Protein AF-A0A1M7AQN4-F1 (afdb_monomer_lite)

pLDDT: mean 82.28, std 15.38, range [51.19, 97.12]

Radius of gyration: 15.23 Å; chains: 1; bounding box: 36×25×39 Å

Secondary structure (DSSP, 8-state):
-HHHHHHHHHHHHTS------HHHHHHHHHHH-HHHHHHHHHHTT--HHHHHHHHTTT-

Sequence (59 aa):
MIRACVVVAALLVSYPANAVPCWVVRKAVSQYGEAAVESWARSKGFSEREIEKARRCLR

Structure (mmCIF, N/CA/C/O backbone):
data_AF-A0A1M7AQN4-F1
#
_entry.id   AF-A0A1M7AQN4-F1
#
loop_
_atom_site.group_PDB
_atom_site.id
_atom_site.type_symbol
_atom_site.label_atom_id
_atom_site.label_alt_id
_atom_site.label_comp_id
_atom_site.label_asym_id
_atom_site.label_entity_id
_atom_site.label_seq_id
_atom_site.pdbx_PDB_ins_code
_atom_site.Cartn_x
_atom_site.Cartn_y
_atom_site.Cartn_z
_atom_site.occupancy
_atom_site.B_iso_or_equiv
_atom_site.auth_seq_id
_atom_site.auth_comp_id
_atom_site.auth_asym_id
_atom_site.auth_atom_id
_atom_site.pdbx_PDB_model_num
ATOM 1 N N . MET A 1 1 ? 20.466 -11.867 -31.907 1.00 60.53 1 MET A N 1
ATOM 2 C CA . MET A 1 1 ? 18.986 -11.787 -31.912 1.00 60.53 1 MET A CA 1
ATOM 3 C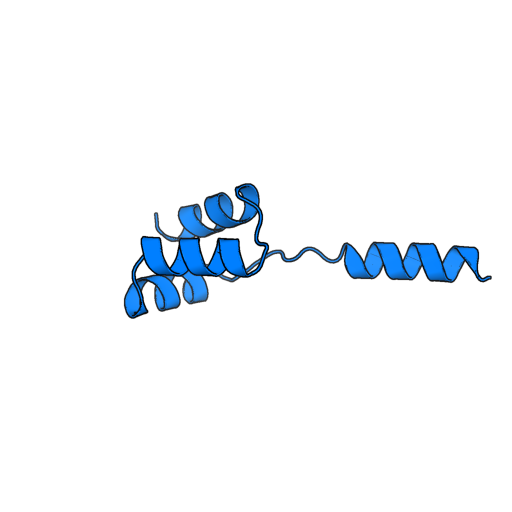 C . MET A 1 1 ? 18.379 -12.241 -30.583 1.00 60.53 1 MET A C 1
ATOM 5 O O . MET A 1 1 ? 17.693 -11.442 -29.969 1.00 60.53 1 MET A O 1
ATOM 9 N N . ILE A 1 2 ? 18.731 -13.424 -30.057 1.00 65.00 2 ILE A N 1
ATOM 10 C CA . ILE A 1 2 ? 18.231 -13.946 -28.760 1.00 65.00 2 ILE A CA 1
ATOM 11 C C . ILE A 1 2 ? 18.468 -12.977 -27.580 1.00 65.00 2 ILE A C 1
ATOM 13 O O . ILE A 1 2 ? 17.561 -12.723 -26.796 1.00 65.00 2 ILE A O 1
ATOM 17 N N . ARG A 1 3 ? 19.655 -12.355 -27.489 1.00 59.50 3 ARG A N 1
ATOM 18 C CA . ARG A 1 3 ? 19.975 -11.377 -26.427 1.00 59.50 3 ARG A CA 1
ATOM 19 C C . A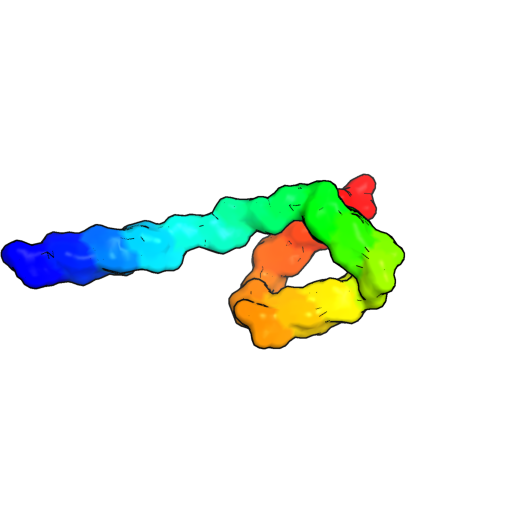RG A 1 3 ? 19.098 -10.118 -26.455 1.00 59.50 3 ARG A C 1
ATOM 21 O O . ARG A 1 3 ? 18.772 -9.598 -25.398 1.00 59.50 3 ARG A O 1
ATOM 28 N N . ALA A 1 4 ? 18.688 -9.656 -27.638 1.00 67.38 4 ALA A N 1
ATOM 29 C CA . ALA A 1 4 ? 17.817 -8.487 -27.764 1.00 67.38 4 ALA A CA 1
ATOM 30 C C . ALA A 1 4 ? 16.392 -8.804 -27.281 1.00 67.38 4 ALA A C 1
ATOM 32 O O . ALA A 1 4 ? 15.795 -8.003 -26.571 1.00 67.38 4 ALA A O 1
ATOM 33 N N . CYS A 1 5 ? 15.887 -10.006 -27.579 1.00 67.00 5 CYS A N 1
ATOM 34 C CA . CYS A 1 5 ? 14.580 -10.463 -27.106 1.00 67.00 5 CYS A CA 1
ATOM 35 C C . CYS A 1 5 ? 14.514 -10.570 -25.575 1.00 67.00 5 CYS A C 1
ATOM 37 O O . CYS A 1 5 ? 13.512 -10.176 -24.988 1.00 67.00 5 CYS A O 1
ATOM 39 N N . VAL A 1 6 ? 15.584 -11.041 -24.921 1.00 71.94 6 VAL A N 1
ATOM 40 C CA . VAL A 1 6 ? 15.644 -11.139 -23.449 1.00 71.94 6 VAL A CA 1
ATOM 41 C C . VAL A 1 6 ? 15.648 -9.755 -22.794 1.00 71.94 6 VAL A C 1
ATOM 43 O O . VAL A 1 6 ? 14.947 -9.546 -21.809 1.00 71.94 6 VAL A O 1
ATOM 46 N N . VAL A 1 7 ? 16.379 -8.789 -23.360 1.00 71.50 7 VAL A N 1
ATOM 47 C CA . VAL A 1 7 ? 16.410 -7.406 -22.851 1.00 71.50 7 VAL A CA 1
ATOM 48 C C . VAL A 1 7 ? 15.053 -6.722 -23.027 1.00 71.50 7 VAL A C 1
ATOM 50 O O . VAL A 1 7 ? 14.560 -6.104 -22.090 1.00 71.50 7 VAL A O 1
ATOM 53 N N . VAL A 1 8 ? 14.405 -6.880 -24.184 1.00 69.94 8 VAL A N 1
ATOM 54 C CA . VAL A 1 8 ? 13.060 -6.331 -24.426 1.00 69.94 8 VAL A CA 1
ATOM 55 C C . VAL A 1 8 ? 12.024 -6.975 -23.501 1.00 69.94 8 VAL A C 1
ATOM 57 O O . VAL A 1 8 ? 11.220 -6.262 -22.912 1.00 69.94 8 VAL A O 1
ATOM 60 N N . ALA A 1 9 ? 12.073 -8.293 -23.292 1.00 66.88 9 ALA A N 1
ATOM 61 C CA . ALA A 1 9 ? 11.185 -8.974 -22.350 1.00 66.88 9 ALA A CA 1
ATOM 62 C C . ALA A 1 9 ? 11.405 -8.513 -20.897 1.00 66.88 9 ALA A C 1
ATOM 64 O O . ALA A 1 9 ? 10.438 -8.265 -20.184 1.00 66.88 9 ALA A O 1
ATOM 65 N N . ALA A 1 10 ? 12.656 -8.319 -20.465 1.00 64.25 10 ALA A N 1
ATOM 66 C CA . ALA A 1 10 ? 12.972 -7.794 -19.134 1.00 64.25 10 ALA 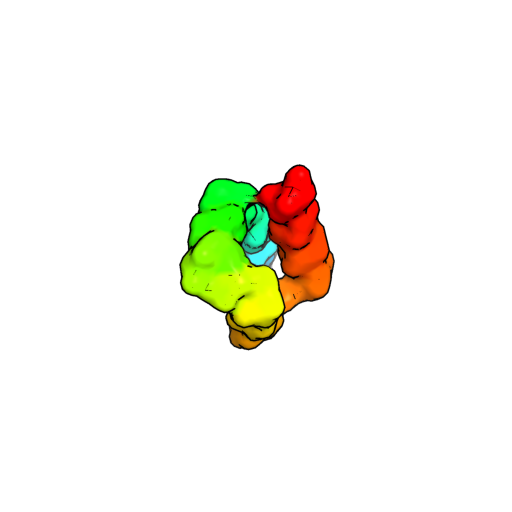A CA 1
ATOM 67 C C . ALA A 1 10 ? 12.502 -6.339 -18.944 1.00 64.25 10 ALA A C 1
ATOM 69 O O . ALA A 1 10 ? 12.030 -5.975 -17.867 1.00 64.25 10 ALA A O 1
ATOM 70 N N . LEU A 1 11 ? 12.574 -5.515 -19.993 1.00 61.22 11 LEU A N 1
ATOM 71 C CA . LEU A 1 11 ? 12.042 -4.150 -19.988 1.00 61.22 11 LEU A CA 1
ATOM 72 C C . LEU A 1 11 ? 10.506 -4.130 -19.980 1.00 61.22 11 LEU A C 1
ATOM 74 O O . LEU A 1 11 ? 9.919 -3.286 -19.311 1.00 61.22 11 LEU A O 1
ATOM 78 N N . LEU A 1 12 ? 9.852 -5.086 -20.650 1.00 55.47 12 LEU A N 1
ATOM 79 C CA . LEU A 1 12 ? 8.396 -5.264 -20.609 1.00 55.47 12 LEU A CA 1
ATOM 80 C C . LEU A 1 12 ? 7.902 -5.759 -19.237 1.00 55.47 12 LEU A C 1
ATOM 82 O O . LEU A 1 12 ? 6.869 -5.301 -18.766 1.00 55.47 12 LEU A O 1
ATOM 86 N N . VAL A 1 13 ? 8.661 -6.620 -18.551 1.00 55.69 13 VAL A N 1
ATOM 87 C CA . VAL A 1 13 ? 8.396 -7.018 -17.149 1.00 55.69 13 VAL A CA 1
ATOM 88 C C . VAL A 1 13 ? 8.675 -5.869 -16.169 1.00 55.69 13 VAL A C 1
ATOM 90 O O . VAL A 1 13 ? 8.115 -5.830 -15.078 1.00 55.69 13 VAL A O 1
ATOM 93 N N . SER A 1 14 ? 9.497 -4.900 -16.582 1.00 51.19 14 SER A N 1
ATOM 94 C CA . SER A 1 14 ? 9.766 -3.656 -15.852 1.00 51.19 14 SER A CA 1
ATOM 95 C C . SER A 1 14 ? 8.765 -2.539 -16.175 1.00 51.19 14 SER A C 1
ATOM 97 O O . SER A 1 14 ? 8.948 -1.421 -15.685 1.00 51.19 14 SER A O 1
ATOM 99 N N . TYR A 1 15 ? 7.706 -2.805 -16.964 1.00 52.56 15 TYR A N 1
ATOM 100 C CA . TYR A 1 15 ? 6.552 -1.904 -16.996 1.00 52.56 15 TYR A CA 1
ATOM 101 C C . TYR A 1 15 ? 6.052 -1.817 -15.571 1.00 52.56 15 TYR A C 1
ATOM 103 O O . TYR A 1 15 ? 5.695 -2.837 -14.978 1.00 52.56 15 TYR A O 1
ATOM 111 N N . PRO A 1 16 ? 6.098 -0.628 -14.972 1.00 51.38 16 PRO A N 1
ATOM 112 C CA . PRO A 1 16 ? 5.879 -0.563 -13.563 1.00 51.38 16 PRO A CA 1
ATOM 113 C C . PRO A 1 16 ? 4.444 -0.994 -13.296 1.00 51.38 16 PRO A C 1
ATOM 115 O O . PRO A 1 16 ? 3.514 -0.507 -13.937 1.00 51.38 16 PRO A O 1
ATOM 118 N N . ALA A 1 17 ? 4.252 -1.782 -12.248 1.00 51.88 17 ALA A N 1
ATOM 119 C CA . ALA A 1 17 ? 2.984 -1.906 -11.538 1.00 51.88 17 ALA A CA 1
ATOM 120 C C . ALA A 1 17 ? 2.512 -0.554 -10.916 1.00 51.88 17 ALA A C 1
ATOM 122 O O . ALA A 1 17 ? 1.769 -0.509 -9.941 1.00 51.88 17 ALA A O 1
ATOM 123 N N . ASN A 1 18 ? 2.936 0.582 -11.490 1.00 55.81 18 ASN A N 1
ATOM 124 C CA . ASN A 1 18 ? 2.459 1.935 -11.255 1.00 55.81 18 ASN A CA 1
ATOM 125 C C . ASN A 1 18 ? 1.242 2.151 -12.174 1.00 55.81 18 ASN A C 1
ATOM 127 O O . ASN A 1 18 ? 1.385 2.167 -13.386 1.00 55.81 18 ASN A O 1
ATOM 131 N N . ALA A 1 19 ? 0.031 2.396 -11.709 1.00 64.62 19 ALA A N 1
ATOM 132 C CA . ALA A 1 19 ? -0.388 2.785 -10.386 1.00 64.62 19 ALA A CA 1
ATOM 133 C C . ALA A 1 19 ? -1.840 2.346 -10.239 1.00 64.62 19 ALA A C 1
ATOM 135 O O . ALA A 1 19 ? -2.672 2.699 -11.076 1.00 64.62 19 ALA A O 1
ATOM 136 N N . VAL A 1 20 ? -2.157 1.613 -9.171 1.00 76.19 20 VAL A N 1
ATOM 137 C CA . VAL A 1 20 ? -3.555 1.491 -8.755 1.00 76.19 20 VAL A CA 1
ATOM 138 C C . VAL A 1 20 ? -4.062 2.923 -8.550 1.00 76.19 20 VAL A C 1
ATOM 140 O O . VAL A 1 20 ? -3.492 3.651 -7.731 1.00 76.19 20 VAL A O 1
ATOM 143 N N . PRO A 1 21 ? -5.056 3.386 -9.324 1.00 87.69 21 PRO A N 1
ATOM 144 C CA . PRO A 1 21 ? -5.478 4.771 -9.239 1.00 87.69 21 PRO A CA 1
ATOM 145 C C . PRO A 1 21 ? -6.119 5.019 -7.872 1.00 87.69 21 PRO A C 1
ATOM 147 O O . PRO A 1 21 ? -6.802 4.149 -7.328 1.00 87.69 21 PRO A O 1
ATOM 150 N N . CYS A 1 22 ? -5.927 6.217 -7.316 1.00 92.19 22 CYS A N 1
ATOM 151 C CA . CYS A 1 22 ? -6.361 6.523 -5.951 1.00 92.19 22 CYS A CA 1
ATOM 152 C C . CYS A 1 22 ? -7.856 6.264 -5.708 1.00 92.19 22 CYS A C 1
ATOM 154 O O . CYS A 1 22 ? -8.238 5.886 -4.604 1.00 92.19 22 CYS A O 1
ATOM 156 N N . TRP A 1 23 ? -8.707 6.404 -6.731 1.00 94.19 23 TRP A N 1
ATOM 157 C CA . TRP A 1 23 ? -10.133 6.093 -6.611 1.00 94.19 23 TRP A CA 1
ATOM 158 C C . TRP A 1 23 ? -10.402 4.597 -6.377 1.00 94.19 23 TRP A C 1
ATOM 160 O O . TRP A 1 23 ? -11.313 4.264 -5.624 1.00 94.19 23 TRP A O 1
ATOM 170 N N . VAL A 1 24 ? -9.596 3.693 -6.951 1.00 94.06 24 VAL A N 1
ATOM 171 C CA . VAL A 1 24 ? -9.695 2.244 -6.699 1.00 94.06 24 VAL A CA 1
ATOM 172 C C . VAL A 1 24 ? -9.255 1.932 -5.278 1.00 94.06 24 VAL A C 1
ATOM 174 O O . VAL A 1 24 ? -9.941 1.179 -4.594 1.00 94.06 24 VAL A O 1
ATOM 177 N N . VAL A 1 25 ? -8.162 2.549 -4.811 1.00 94.19 25 VAL A N 1
ATOM 178 C CA . VAL A 1 25 ? -7.686 2.383 -3.428 1.00 94.19 25 VAL A CA 1
ATOM 179 C C . VAL A 1 25 ? -8.763 2.840 -2.444 1.00 94.19 25 VAL A C 1
ATOM 181 O O . VAL A 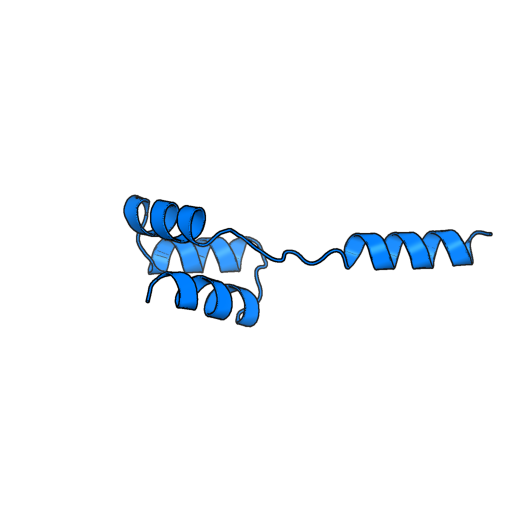1 25 ? -9.155 2.076 -1.569 1.00 94.19 25 VAL A O 1
ATOM 184 N N . ARG A 1 26 ? -9.322 4.042 -2.637 1.00 95.31 26 ARG A N 1
ATOM 185 C CA . ARG A 1 26 ? -10.409 4.573 -1.797 1.00 95.31 26 ARG A CA 1
ATOM 186 C C . ARG A 1 26 ? -11.647 3.679 -1.824 1.00 95.31 26 ARG A C 1
ATOM 188 O O . ARG A 1 26 ? -12.211 3.403 -0.771 1.00 95.31 26 ARG A O 1
ATOM 195 N N . LYS A 1 27 ? -12.047 3.184 -3.000 1.00 96.25 27 LYS A N 1
ATOM 196 C CA . LYS A 1 27 ? -13.183 2.261 -3.135 1.00 96.25 27 LYS A CA 1
ATOM 197 C C . LYS A 1 27 ? -12.935 0.945 -2.394 1.00 96.25 27 LYS A C 1
ATOM 199 O O . LYS A 1 27 ? -13.808 0.488 -1.665 1.00 96.25 27 LYS A O 1
ATOM 204 N N . ALA A 1 28 ? -11.750 0.358 -2.545 1.00 94.81 28 ALA A N 1
ATOM 205 C CA . ALA A 1 28 ? -11.384 -0.879 -1.865 1.00 94.81 28 ALA A CA 1
ATOM 206 C C . ALA A 1 28 ? -11.351 -0.693 -0.341 1.00 94.81 28 ALA A C 1
ATOM 208 O O . ALA A 1 28 ? -11.916 -1.503 0.388 1.00 94.81 28 ALA A O 1
ATOM 209 N N . VAL A 1 29 ? -10.756 0.400 0.142 1.00 96.12 29 VAL A N 1
ATOM 210 C CA . VAL A 1 29 ? -10.696 0.716 1.576 1.00 96.12 29 VAL A CA 1
ATOM 211 C C . VAL A 1 29 ? -12.085 0.999 2.144 1.00 96.12 29 VAL A C 1
ATOM 213 O O . VAL A 1 29 ? -12.396 0.521 3.227 1.00 96.12 29 VAL A O 1
ATOM 216 N N . SER A 1 30 ? -12.956 1.683 1.399 1.00 96.75 30 SER A N 1
ATOM 217 C CA . SER A 1 30 ? -14.360 1.872 1.783 1.00 96.75 30 SER A CA 1
ATOM 218 C C . SER A 1 30 ? -15.133 0.557 1.898 1.00 96.75 30 SER A C 1
ATOM 220 O O . SER A 1 30 ? -16.067 0.487 2.691 1.00 96.75 30 SER A O 1
ATOM 222 N N . GLN A 1 31 ? -14.800 -0.450 1.089 1.00 97.12 31 GLN A N 1
ATOM 223 C CA . GLN A 1 31 ? -15.529 -1.716 1.045 1.00 97.12 31 GLN A CA 1
ATOM 224 C C . GL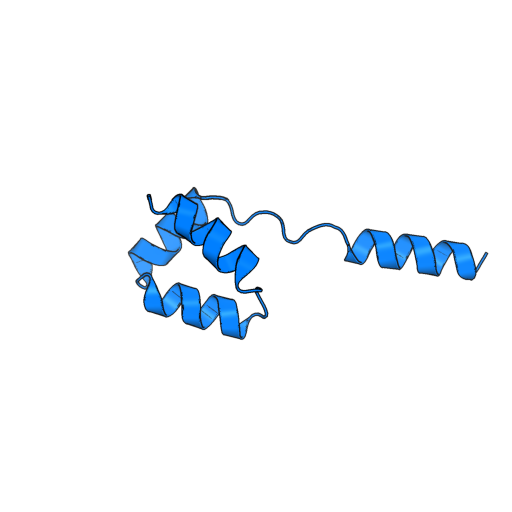N A 1 31 ? -15.003 -2.741 2.058 1.00 97.12 31 GLN A C 1
ATOM 226 O O . GLN A 1 31 ? -15.789 -3.504 2.612 1.00 97.12 31 GLN A O 1
ATOM 231 N N . TYR A 1 32 ? -13.688 -2.773 2.289 1.00 96.00 32 TYR A N 1
ATOM 232 C CA . TYR A 1 32 ? -13.030 -3.835 3.060 1.00 96.00 32 TYR A CA 1
ATOM 233 C C . TYR A 1 32 ? -12.244 -3.333 4.281 1.00 96.00 32 TYR A C 1
ATOM 235 O O . TYR A 1 32 ? -11.878 -4.132 5.138 1.00 96.00 32 TYR A O 1
ATOM 243 N N . GLY A 1 33 ? -11.984 -2.028 4.383 1.00 94.94 33 GLY A N 1
ATOM 244 C CA . GLY A 1 33 ? -11.127 -1.431 5.408 1.00 94.94 33 GLY A CA 1
ATOM 245 C C . GLY A 1 33 ? -9.640 -1.423 5.034 1.00 94.94 33 GLY A C 1
ATOM 246 O O . GLY A 1 33 ? -9.156 -2.273 4.286 1.00 94.94 33 GLY A O 1
ATOM 247 N N . GLU A 1 34 ? -8.895 -0.453 5.572 1.00 94.50 34 GLU A N 1
ATOM 248 C CA . GLU A 1 34 ? -7.480 -0.221 5.234 1.00 94.50 34 GLU A CA 1
ATOM 249 C C . GLU A 1 34 ? -6.603 -1.441 5.544 1.00 94.50 34 GLU A C 1
ATOM 251 O O . GLU A 1 34 ? -5.897 -1.934 4.667 1.00 94.50 34 GLU A O 1
ATOM 256 N N . ALA A 1 35 ? -6.726 -2.006 6.749 1.00 93.94 35 ALA A N 1
ATOM 257 C CA . ALA A 1 35 ? -5.929 -3.159 7.172 1.00 93.94 35 ALA A CA 1
ATOM 258 C C . ALA A 1 35 ? -6.138 -4.403 6.284 1.00 93.94 35 ALA A C 1
ATOM 260 O O . ALA A 1 35 ? -5.180 -5.117 5.978 1.00 93.94 35 ALA A O 1
ATOM 261 N N . ALA A 1 36 ? -7.374 -4.653 5.837 1.00 96.19 36 ALA A N 1
ATOM 262 C CA . ALA A 1 36 ? -7.688 -5.783 4.965 1.00 96.19 36 ALA A CA 1
ATOM 263 C C . ALA A 1 36 ? -7.110 -5.589 3.557 1.00 96.19 36 ALA A C 1
ATOM 265 O O . ALA A 1 36 ? -6.535 -6.518 2.989 1.00 96.19 36 ALA A O 1
ATOM 266 N N . VAL A 1 37 ? -7.212 -4.372 3.011 1.00 95.75 37 VAL A N 1
ATOM 267 C CA . VAL A 1 37 ? -6.651 -4.027 1.697 1.00 95.75 37 VAL A CA 1
ATOM 268 C C . VAL A 1 37 ? -5.125 -4.110 1.712 1.00 95.75 37 VAL A C 1
ATOM 270 O O . VAL A 1 37 ? -4.540 -4.623 0.760 1.00 95.75 37 VAL A O 1
ATOM 273 N N . GLU A 1 38 ? -4.469 -3.679 2.790 1.00 94.31 38 GLU A N 1
ATOM 274 C CA . GLU A 1 38 ? -3.015 -3.809 2.927 1.00 94.31 38 GLU A CA 1
ATOM 275 C C . GLU A 1 38 ? -2.561 -5.264 3.059 1.00 94.31 38 GLU A C 1
ATOM 277 O O . GLU A 1 38 ? -1.592 -5.668 2.418 1.00 94.31 38 GLU A O 1
ATOM 282 N N . SER A 1 39 ? -3.262 -6.073 3.858 1.00 95.25 39 SER A N 1
ATOM 283 C CA . SER A 1 39 ? -2.980 -7.510 3.970 1.00 95.25 39 SER A CA 1
ATOM 284 C C . SER A 1 39 ? -3.140 -8.214 2.618 1.00 95.25 39 SER A C 1
ATOM 286 O O . SER A 1 39 ? -2.262 -8.970 2.194 1.00 95.25 39 SER A O 1
ATOM 288 N N . TRP A 1 40 ? -4.210 -7.888 1.885 1.00 94.19 40 TRP A N 1
ATOM 289 C CA . TRP A 1 40 ? -4.413 -8.366 0.523 1.00 94.19 40 TRP A CA 1
ATOM 290 C C . TRP A 1 40 ? -3.286 -7.912 -0.412 1.00 94.19 40 TRP A C 1
ATOM 292 O O . TRP A 1 40 ? -2.742 -8.742 -1.139 1.00 94.19 40 TRP A O 1
ATOM 302 N N . ALA A 1 41 ? -2.874 -6.644 -0.362 1.00 93.44 41 ALA A N 1
ATOM 303 C CA . ALA A 1 41 ? -1.786 -6.129 -1.188 1.00 93.44 41 ALA A CA 1
ATOM 304 C C . ALA A 1 41 ? -0.473 -6.890 -0.924 1.00 93.44 41 ALA A C 1
ATOM 306 O O . ALA A 1 41 ? 0.157 -7.375 -1.865 1.00 93.44 41 ALA A O 1
ATOM 307 N N . ARG A 1 42 ? -0.115 -7.117 0.346 1.00 93.44 42 ARG A N 1
ATOM 308 C CA . ARG A 1 42 ? 1.046 -7.951 0.705 1.00 93.44 42 ARG A CA 1
ATOM 309 C C . ARG A 1 42 ? 0.920 -9.371 0.156 1.00 93.44 42 ARG A C 1
ATOM 311 O O . ARG A 1 42 ? 1.866 -9.883 -0.434 1.00 93.44 42 ARG A O 1
ATOM 318 N N . SER A 1 43 ? -0.261 -9.986 0.264 1.00 93.62 43 SER A N 1
ATOM 319 C CA . SER A 1 43 ? -0.510 -11.336 -0.274 1.00 93.62 43 SER A CA 1
ATOM 320 C C . SER A 1 43 ? -0.370 -11.427 -1.801 1.00 93.62 43 SER A C 1
ATOM 322 O O . SER A 1 43 ? -0.100 -12.499 -2.337 1.00 93.62 43 SER A O 1
ATOM 324 N N . LYS A 1 44 ? -0.550 -10.306 -2.512 1.00 91.62 44 LYS A N 1
ATOM 325 C CA . LYS A 1 44 ? -0.382 -10.201 -3.968 1.00 91.62 44 LYS A CA 1
ATOM 326 C C . LYS A 1 44 ? 1.042 -9.849 -4.394 1.00 91.62 44 LYS A C 1
ATOM 328 O O . LYS A 1 44 ? 1.297 -9.776 -5.591 1.00 91.62 44 LYS A O 1
ATOM 333 N N . GLY A 1 45 ? 1.957 -9.677 -3.442 1.00 90.69 45 GLY A N 1
ATOM 334 C CA . GLY A 1 45 ? 3.354 -9.356 -3.714 1.00 90.69 45 GLY A CA 1
ATOM 335 C C . GLY A 1 45 ? 3.617 -7.873 -3.965 1.00 90.69 45 GLY A C 1
ATOM 336 O O . GLY A 1 45 ? 4.686 -7.545 -4.472 1.00 90.69 45 GLY A O 1
ATOM 337 N N . PHE A 1 46 ? 2.686 -6.977 -3.608 1.00 90.94 46 PHE A N 1
ATOM 338 C CA . PHE A 1 46 ? 2.989 -5.545 -3.590 1.00 90.94 46 PHE A CA 1
ATOM 339 C C . PHE A 1 46 ? 4.070 -5.265 -2.545 1.00 90.94 46 PHE A C 1
ATOM 341 O O . PHE A 1 46 ? 3.995 -5.731 -1.406 1.00 90.94 46 PHE A O 1
ATOM 348 N N . SER A 1 47 ? 5.071 -4.480 -2.932 1.00 90.94 47 SER A N 1
ATOM 349 C CA . SER A 1 47 ? 6.132 -4.041 -2.031 1.00 90.94 47 SER A CA 1
ATOM 350 C C . SER A 1 47 ? 5.618 -3.008 -1.023 1.00 90.94 47 SER A C 1
ATOM 352 O O . SER A 1 47 ? 4.691 -2.247 -1.308 1.00 90.94 47 SER A O 1
ATOM 354 N N . GLU A 1 48 ? 6.272 -2.893 0.137 1.00 90.69 48 GLU A N 1
ATOM 355 C CA . GLU A 1 48 ? 5.916 -1.871 1.138 1.00 90.69 48 GLU A CA 1
ATOM 356 C C . GLU A 1 48 ? 5.965 -0.445 0.558 1.00 90.69 48 GLU A C 1
ATOM 358 O O . GLU A 1 48 ? 5.147 0.397 0.912 1.00 90.69 48 GLU A O 1
ATOM 363 N N . ARG A 1 49 ? 6.850 -0.183 -0.417 1.00 90.25 49 ARG A N 1
ATOM 364 C CA . ARG A 1 49 ? 6.911 1.110 -1.124 1.00 90.25 49 ARG A CA 1
ATOM 365 C C . ARG A 1 49 ? 5.650 1.392 -1.946 1.00 90.25 49 ARG A C 1
ATOM 367 O O . ARG A 1 49 ? 5.214 2.541 -2.032 1.00 90.25 49 ARG A O 1
ATOM 374 N N . GLU A 1 50 ? 5.073 0.371 -2.573 1.00 88.69 50 GLU A N 1
ATOM 375 C CA . GLU A 1 50 ? 3.823 0.490 -3.332 1.00 88.69 50 GLU A CA 1
ATOM 376 C C . GLU A 1 50 ? 2.622 0.651 -2.400 1.00 88.69 50 GLU A C 1
ATOM 378 O O . GLU A 1 50 ? 1.753 1.480 -2.673 1.00 88.69 50 GLU A O 1
ATOM 383 N N . ILE A 1 51 ? 2.615 -0.063 -1.271 1.00 92.31 51 ILE A N 1
ATOM 384 C CA . ILE A 1 51 ? 1.591 0.071 -0.22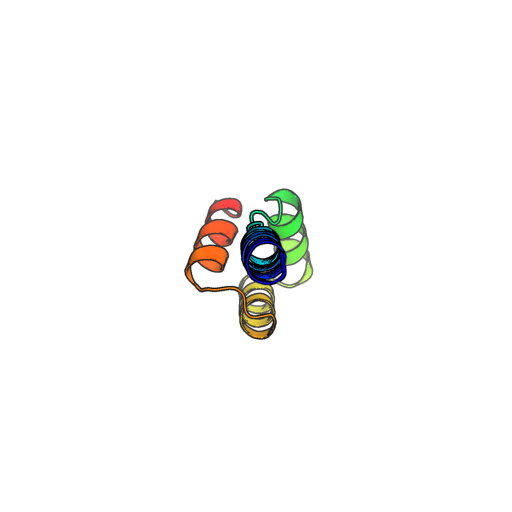9 1.00 92.31 51 ILE A CA 1
ATOM 385 C C . ILE A 1 51 ? 1.630 1.477 0.374 1.00 92.31 51 ILE A C 1
ATOM 387 O O . ILE A 1 51 ? 0.600 2.140 0.446 1.00 92.31 51 ILE A O 1
ATOM 391 N N . GLU A 1 52 ? 2.808 2.001 0.709 1.00 91.75 52 GLU A N 1
ATOM 392 C CA . GLU A 1 52 ? 2.963 3.367 1.219 1.00 91.75 52 GLU A CA 1
ATOM 393 C C . GLU A 1 52 ? 2.534 4.419 0.180 1.00 91.75 52 GLU A C 1
ATOM 395 O O . GLU A 1 52 ? 1.886 5.422 0.500 1.00 91.75 52 GLU A O 1
ATOM 400 N N . LYS A 1 53 ? 2.832 4.186 -1.104 1.00 90.81 53 LYS A N 1
ATOM 401 C CA . LYS A 1 53 ? 2.332 5.027 -2.200 1.00 90.81 53 LYS A CA 1
ATOM 402 C C . LYS A 1 53 ? 0.804 4.985 -2.302 1.00 90.81 53 LYS A C 1
ATOM 404 O O . LYS A 1 53 ? 0.208 6.043 -2.479 1.00 90.81 53 LYS A O 1
ATOM 409 N N . ALA A 1 54 ? 0.179 3.819 -2.150 1.00 91.00 54 ALA A N 1
ATOM 410 C CA . ALA A 1 54 ? -1.276 3.681 -2.130 1.00 91.00 54 ALA A CA 1
ATOM 411 C C . ALA A 1 54 ? -1.900 4.322 -0.879 1.00 91.00 54 ALA A C 1
ATOM 413 O O . ALA A 1 54 ? -2.921 4.996 -0.986 1.00 91.00 54 ALA A O 1
ATOM 414 N N . ARG A 1 55 ? -1.258 4.215 0.289 1.00 91.75 55 ARG A N 1
ATOM 415 C CA . ARG A 1 55 ? -1.708 4.838 1.543 1.00 91.75 55 ARG A CA 1
ATOM 416 C C . ARG A 1 55 ? -1.764 6.364 1.436 1.00 91.75 55 ARG A C 1
ATOM 418 O O . ARG A 1 55 ? -2.682 6.990 1.959 1.00 91.75 55 ARG A O 1
ATOM 425 N N . ARG A 1 56 ? -0.858 6.981 0.666 1.00 91.19 56 ARG A N 1
ATOM 426 C CA . ARG A 1 56 ? -0.919 8.425 0.356 1.00 91.19 56 ARG A CA 1
ATOM 427 C C . ARG A 1 56 ? -2.190 8.850 -0.390 1.00 91.19 56 ARG A C 1
ATOM 429 O O . ARG A 1 56 ? -2.535 10.020 -0.311 1.00 91.19 56 ARG A O 1
ATOM 436 N N . CYS A 1 57 ? -2.905 7.940 -1.058 1.00 89.44 57 CYS A N 1
ATOM 437 C CA . CYS A 1 57 ? -4.206 8.232 -1.672 1.00 89.44 57 CYS A CA 1
ATOM 438 C C . CYS A 1 57 ? -5.355 8.363 -0.656 1.00 89.44 57 CYS A C 1
ATOM 440 O O . CYS A 1 57 ? -6.435 8.816 -1.038 1.00 89.44 57 CYS A O 1
ATOM 442 N N . LEU A 1 58 ? -5.164 7.900 0.584 1.00 88.38 58 LEU A N 1
ATOM 443 C CA . LEU A 1 58 ? -6.177 7.913 1.648 1.00 88.38 58 LEU A CA 1
ATOM 444 C C . LEU A 1 58 ? -6.093 9.156 2.541 1.00 88.38 58 LEU A C 1
ATOM 446 O O . LEU A 1 58 ? -7.038 9.425 3.277 1.00 88.38 58 LEU A O 1
ATOM 450 N N . ARG A 1 59 ? -4.986 9.905 2.458 1.00 80.12 59 ARG A N 1
ATOM 451 C CA . ARG A 1 59 ? -4.955 11.308 2.888 1.00 80.12 59 ARG A CA 1
ATOM 452 C C . ARG A 1 59 ? -5.831 12.158 1.967 1.00 80.12 59 ARG A C 1
ATOM 454 O O . ARG A 1 59 ? -6.345 13.167 2.483 1.00 80.12 59 ARG A O 1
#

Foldseek 3Di:
DVVVVVVVVVVVVVPDPPDPDLVNLVVCCVVPNLVRVLVVCVVVVNDPVRNVVSVVSVD

Organism: NCBI:txid722472